Protein AF-A0AAN8GK35-F1 (afdb_monomer_lite)

Structure (mmCIF, N/CA/C/O backbone):
data_AF-A0AAN8GK35-F1
#
_entry.id   AF-A0AAN8GK35-F1
#
loop_
_atom_site.group_PDB
_atom_site.id
_atom_site.type_symbol
_atom_site.label_atom_id
_atom_site.label_alt_id
_atom_site.label_comp_id
_atom_site.label_asym_id
_atom_site.label_entity_id
_atom_site.label_seq_id
_atom_site.pdbx_PDB_ins_code
_atom_site.Cartn_x
_atom_site.Cartn_y
_atom_site.Cartn_z
_atom_site.occupancy
_atom_site.B_iso_or_equiv
_atom_site.auth_seq_id
_atom_site.auth_comp_id
_atom_site.auth_asym_id
_atom_site.auth_atom_id
_atom_site.pdbx_PDB_model_num
ATOM 1 N N . MET A 1 1 ? 5.081 4.799 -7.125 1.00 89.44 1 MET A N 1
ATOM 2 C CA . MET A 1 1 ? 4.597 3.802 -8.108 1.00 89.44 1 MET A CA 1
ATOM 3 C C . MET A 1 1 ? 4.649 2.424 -7.474 1.00 89.44 1 MET A C 1
ATOM 5 O O . MET A 1 1 ? 5.457 2.243 -6.566 1.00 89.44 1 MET A O 1
ATOM 9 N N . ALA A 1 2 ? 3.788 1.507 -7.919 1.00 96.81 2 ALA A N 1
ATOM 10 C CA . ALA A 1 2 ? 3.721 0.135 -7.420 1.00 96.81 2 ALA A CA 1
ATOM 11 C C . ALA A 1 2 ? 4.872 -0.746 -7.952 1.00 96.81 2 ALA A C 1
ATOM 13 O O . ALA A 1 2 ? 5.455 -0.391 -8.984 1.00 96.81 2 ALA A O 1
ATOM 14 N N . PRO A 1 3 ? 5.215 -1.856 -7.271 1.00 97.25 3 PRO A N 1
ATOM 15 C CA . PRO A 1 3 ? 6.356 -2.710 -7.619 1.00 97.25 3 PRO A CA 1
ATOM 16 C C . PRO A 1 3 ? 6.337 -3.225 -9.059 1.00 97.25 3 PRO A C 1
ATO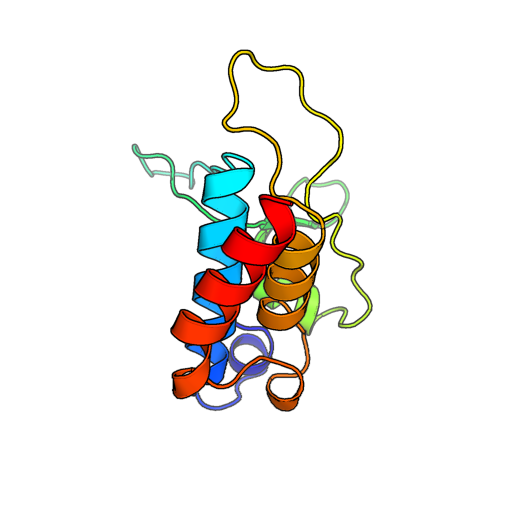M 18 O O . PRO A 1 3 ? 7.335 -3.147 -9.771 1.00 97.25 3 PRO A O 1
ATOM 21 N N . GLU A 1 4 ? 5.180 -3.673 -9.536 1.00 97.44 4 GLU A N 1
ATOM 22 C CA . GLU A 1 4 ? 5.009 -4.188 -10.892 1.00 97.44 4 GLU A CA 1
ATOM 23 C C . GLU A 1 4 ? 5.329 -3.134 -11.961 1.00 97.44 4 GLU A C 1
ATOM 25 O O . GLU A 1 4 ? 5.891 -3.455 -13.009 1.00 97.44 4 GLU A O 1
ATOM 30 N N . VAL A 1 5 ? 5.042 -1.860 -11.677 1.00 97.25 5 VAL A N 1
ATOM 31 C CA . VAL A 1 5 ? 5.304 -0.758 -12.607 1.00 97.25 5 VAL A CA 1
ATOM 32 C C . VAL A 1 5 ? 6.793 -0.410 -12.640 1.00 97.25 5 VAL A C 1
ATOM 34 O O . VAL A 1 5 ? 7.325 -0.118 -13.709 1.00 97.25 5 VAL A O 1
ATOM 37 N N . TRP A 1 6 ? 7.490 -0.508 -11.501 1.00 94.56 6 TRP A N 1
ATOM 38 C CA . TRP A 1 6 ? 8.957 -0.435 -11.463 1.00 94.56 6 TRP A CA 1
ATOM 39 C C . TRP A 1 6 ? 9.608 -1.575 -12.254 1.00 94.56 6 TRP A C 1
ATOM 41 O O . TRP A 1 6 ? 10.604 -1.353 -12.938 1.00 94.56 6 TRP A O 1
ATOM 51 N N . GLY A 1 7 ? 8.990 -2.758 -12.249 1.00 93.62 7 GLY A N 1
ATOM 52 C CA . GLY A 1 7 ? 9.378 -3.895 -13.086 1.00 93.62 7 GLY A CA 1
ATOM 53 C C . GLY A 1 7 ? 9.034 -3.772 -14.573 1.00 93.62 7 GLY A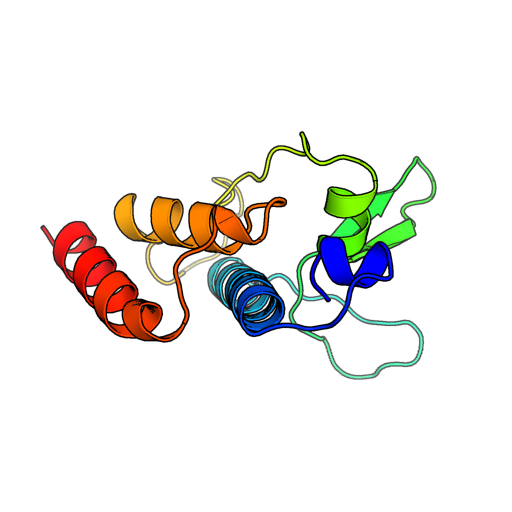 C 1
ATOM 54 O O . GLY A 1 7 ? 9.285 -4.710 -15.328 1.00 93.62 7 GLY A O 1
ATOM 55 N N . GLY A 1 8 ? 8.465 -2.646 -15.014 1.00 95.69 8 GLY A N 1
ATOM 56 C CA . GLY A 1 8 ? 8.116 -2.398 -16.413 1.00 95.69 8 GLY A CA 1
ATOM 57 C C . GLY A 1 8 ? 6.789 -3.015 -16.865 1.00 95.69 8 GLY A C 1
ATOM 58 O O . GLY A 1 8 ? 6.494 -2.998 -18.062 1.00 95.69 8 GLY A O 1
ATOM 59 N N . LEU A 1 9 ? 5.976 -3.548 -15.945 1.00 95.38 9 LEU A N 1
ATOM 60 C CA . LEU A 1 9 ? 4.616 -3.984 -16.260 1.00 95.38 9 LEU A CA 1
ATOM 61 C C . LEU A 1 9 ? 3.687 -2.779 -16.453 1.00 95.38 9 LEU A C 1
ATOM 63 O O . LEU A 1 9 ? 3.957 -1.655 -16.023 1.00 95.38 9 LEU A O 1
ATOM 67 N N . THR A 1 10 ? 2.579 -3.015 -17.154 1.00 95.56 10 THR A N 1
ATOM 68 C CA . THR A 1 10 ? 1.609 -1.959 -17.465 1.00 95.56 10 THR A CA 1
ATOM 69 C C . THR A 1 10 ? 0.907 -1.484 -16.197 1.00 95.56 10 THR A C 1
ATOM 71 O O . THR A 1 10 ? 0.558 -2.282 -15.332 1.00 95.56 10 THR A O 1
ATOM 74 N N . TYR A 1 11 ? 0.668 -0.177 -16.114 1.00 97.25 11 TYR A N 1
ATOM 75 C CA . TYR A 1 11 ? -0.098 0.422 -15.029 1.00 97.25 11 TYR A CA 1
ATOM 76 C C . TYR A 1 11 ? -1.544 -0.094 -15.018 1.00 97.25 11 TYR A C 1
ATOM 78 O O . TYR A 1 11 ? -2.208 -0.114 -16.055 1.00 97.25 11 TYR A O 1
ATOM 86 N N . THR A 1 12 ? -2.048 -0.467 -13.843 1.00 96.88 12 THR A N 1
ATOM 87 C CA . THR A 1 12 ? -3.419 -0.965 -13.652 1.00 96.88 12 THR A CA 1
ATOM 88 C C . THR A 1 12 ? -4.083 -0.290 -12.454 1.00 96.88 12 THR A C 1
ATOM 90 O O . THR A 1 12 ? -3.419 0.379 -11.665 1.00 96.88 12 THR A O 1
ATOM 93 N N . ALA A 1 13 ? -5.382 -0.534 -12.258 1.00 97.06 13 ALA A N 1
ATOM 94 C CA . ALA A 1 13 ? -6.083 -0.102 -11.049 1.00 97.06 13 ALA A CA 1
ATOM 95 C C . ALA A 1 13 ? -5.443 -0.658 -9.758 1.00 97.06 13 ALA A C 1
ATOM 97 O O . ALA A 1 13 ? -5.527 -0.024 -8.712 1.00 97.06 13 ALA A O 1
ATOM 98 N N . GLN A 1 14 ? -4.756 -1.805 -9.812 1.00 98.00 14 GLN A N 1
ATOM 99 C CA . GLN A 1 14 ? -4.047 -2.332 -8.643 1.00 98.00 14 GLN A CA 1
ATOM 100 C C . GLN A 1 14 ? -2.815 -1.498 -8.279 1.00 98.00 14 GLN A C 1
ATOM 102 O O . GLN A 1 14 ? -2.459 -1.411 -7.100 1.00 98.00 14 GLN A O 1
ATOM 107 N N . ALA A 1 15 ? -2.195 -0.822 -9.250 1.00 97.88 15 ALA A N 1
ATOM 108 C CA . ALA A 1 15 ? -1.124 0.130 -8.973 1.00 97.88 15 ALA A CA 1
ATOM 109 C C . ALA A 1 15 ? -1.651 1.386 -8.248 1.00 97.88 15 ALA A C 1
ATOM 111 O O . ALA A 1 15 ? -0.946 1.947 -7.399 1.00 97.88 15 ALA A O 1
ATOM 112 N N . ASP A 1 16 ? -2.901 1.791 -8.519 1.00 97.50 16 ASP A N 1
ATOM 113 C CA . ASP A 1 16 ? -3.592 2.834 -7.748 1.00 97.50 16 ASP A CA 1
ATOM 114 C C . ASP A 1 16 ? -3.863 2.372 -6.311 1.00 97.50 16 ASP A C 1
ATOM 116 O O . ASP A 1 16 ? -3.599 3.128 -5.378 1.00 97.50 16 ASP A O 1
ATOM 120 N N . ILE A 1 17 ? -4.312 1.124 -6.110 1.00 98.38 17 ILE A N 1
ATOM 121 C CA . ILE A 1 17 ? -4.552 0.554 -4.769 1.00 98.38 17 ILE A CA 1
ATOM 122 C C . ILE A 1 17 ? -3.287 0.588 -3.916 1.00 98.38 17 ILE A C 1
ATOM 124 O O . ILE A 1 17 ? -3.319 1.069 -2.781 1.00 98.38 17 ILE A O 1
ATOM 128 N N . PHE A 1 18 ? -2.156 0.178 -4.487 1.00 97.75 18 PHE A N 1
ATOM 129 C CA . PHE A 1 18 ? -0.865 0.273 -3.814 1.00 97.75 18 PHE A CA 1
ATOM 130 C C . PHE A 1 18 ? -0.488 1.721 -3.483 1.00 97.75 18 PHE A C 1
ATOM 132 O O . PHE A 1 18 ? -0.073 2.028 -2.365 1.00 97.75 18 PHE A O 1
ATOM 139 N N . SER A 1 19 ? -0.655 2.638 -4.441 1.00 96.50 19 SER A N 1
ATOM 140 C CA . SER A 1 19 ? -0.319 4.055 -4.248 1.00 96.50 19 SER A CA 1
ATOM 141 C C . SER A 1 19 ? -1.189 4.711 -3.167 1.00 96.50 19 SER A C 1
ATOM 143 O O . SER A 1 19 ? -0.680 5.490 -2.358 1.00 96.50 19 SER A O 1
ATOM 145 N N . LEU A 1 20 ? -2.473 4.346 -3.090 1.00 96.25 20 LEU A N 1
ATOM 146 C CA . LEU A 1 20 ? -3.371 4.742 -2.005 1.00 96.25 20 LEU A CA 1
ATOM 147 C C . LEU A 1 20 ? -2.931 4.155 -0.661 1.00 96.25 20 LEU A C 1
ATOM 149 O O . LEU A 1 20 ? -2.955 4.871 0.336 1.00 96.25 20 LEU A O 1
ATOM 153 N N . GLY A 1 21 ? -2.475 2.899 -0.632 1.00 95.75 21 GLY A N 1
ATOM 154 C CA . GLY A 1 21 ? -1.924 2.271 0.570 1.00 95.75 21 GLY A CA 1
ATOM 155 C C . GLY A 1 21 ? -0.708 3.036 1.093 1.00 95.75 21 GLY A C 1
ATOM 156 O O . GLY A 1 21 ? -0.647 3.386 2.269 1.00 95.75 21 GLY A O 1
ATOM 157 N N . VAL A 1 22 ? 0.221 3.412 0.208 1.00 94.94 22 VAL A N 1
ATOM 158 C CA . VAL A 1 22 ? 1.380 4.244 0.576 1.00 94.94 22 VAL A CA 1
ATOM 159 C C . VAL A 1 22 ? 0.931 5.583 1.154 1.00 94.94 22 VAL A C 1
ATOM 161 O O . VAL A 1 22 ? 1.465 6.019 2.172 1.00 94.94 22 VAL A O 1
ATOM 164 N N . MET A 1 23 ? -0.054 6.232 0.531 1.00 93.00 23 MET A N 1
ATOM 165 C CA . MET A 1 23 ? -0.574 7.515 0.997 1.00 93.00 23 MET A CA 1
ATOM 166 C C . MET A 1 23 ? -1.248 7.396 2.368 1.00 93.00 23 MET A C 1
ATOM 168 O O . MET A 1 23 ? -0.962 8.199 3.252 1.00 93.00 23 MET A O 1
ATOM 172 N N . PHE A 1 24 ? -2.108 6.396 2.575 1.00 92.00 24 PHE A N 1
ATOM 173 C CA . PHE A 1 24 ? -2.749 6.153 3.869 1.00 92.00 24 PHE A CA 1
ATOM 174 C C . PHE A 1 24 ? -1.715 5.886 4.951 1.00 92.00 24 PHE A C 1
ATOM 176 O O . PHE A 1 24 ? -1.773 6.503 6.014 1.00 92.00 24 PHE A O 1
ATOM 183 N N . TRP A 1 25 ? -0.724 5.044 4.661 1.00 90.94 25 TRP A N 1
ATOM 184 C CA . TRP A 1 25 ? 0.357 4.780 5.597 1.00 90.94 25 TRP A CA 1
ATOM 185 C C . TRP A 1 25 ? 1.136 6.055 5.934 1.00 90.94 25 TRP A C 1
ATOM 187 O O . TRP A 1 25 ? 1.317 6.372 7.108 1.00 90.94 25 TRP A O 1
ATOM 197 N N . ALA A 1 26 ? 1.517 6.838 4.922 1.00 90.19 26 ALA A N 1
ATOM 198 C CA . ALA A 1 26 ? 2.228 8.097 5.106 1.00 90.19 26 ALA A CA 1
ATOM 199 C C . ALA A 1 26 ? 1.421 9.118 5.922 1.00 90.19 26 ALA A C 1
ATOM 201 O O . ALA A 1 26 ? 2.000 9.827 6.738 1.00 90.19 26 ALA A O 1
ATOM 202 N N . VAL A 1 27 ? 0.098 9.182 5.755 1.00 88.38 27 VAL A N 1
ATOM 203 C CA . VAL A 1 27 ? -0.778 10.059 6.549 1.00 88.38 27 VAL A CA 1
ATOM 204 C C . VAL A 1 27 ? -0.874 9.585 8.001 1.00 88.38 27 VAL A C 1
ATOM 206 O O . VAL A 1 27 ? -0.734 10.399 8.915 1.00 88.38 27 VAL A O 1
ATOM 209 N N . LEU A 1 28 ? -1.081 8.284 8.219 1.00 83.56 28 LEU A N 1
ATOM 210 C CA . LEU A 1 28 ? -1.223 7.689 9.553 1.00 83.56 28 LEU A CA 1
ATOM 211 C C . LEU A 1 28 ? 0.063 7.826 10.380 1.00 83.56 28 LEU A C 1
ATOM 213 O O . LEU A 1 28 ? 0.008 8.147 11.564 1.00 83.56 28 LEU A O 1
ATOM 217 N N . GLU A 1 29 ? 1.217 7.644 9.741 1.00 81.88 29 GLU A N 1
ATOM 218 C CA . GLU A 1 29 ? 2.541 7.693 10.375 1.00 81.88 29 GLU A CA 1
ATOM 219 C C . GLU A 1 29 ? 3.245 9.052 10.230 1.00 81.88 29 GLU A C 1
ATOM 221 O O . GLU A 1 29 ? 4.335 9.248 10.770 1.00 81.88 29 GLU A O 1
ATOM 226 N N . ARG A 1 30 ? 2.643 10.002 9.501 1.00 83.19 30 ARG A N 1
ATOM 227 C CA . ARG A 1 30 ? 3.255 11.289 9.116 1.00 83.19 30 ARG A CA 1
ATOM 228 C C . ARG A 1 30 ? 4.634 11.104 8.470 1.00 83.19 30 ARG A C 1
ATOM 230 O O . ARG A 1 30 ? 5.594 11.788 8.820 1.00 83.19 30 ARG A O 1
ATOM 237 N N . ILE A 1 31 ? 4.732 10.153 7.541 1.00 86.31 31 ILE A N 1
ATOM 238 C CA . ILE A 1 31 ? 5.962 9.889 6.790 1.00 86.31 31 ILE A CA 1
ATOM 239 C C . ILE A 1 31 ? 6.084 10.957 5.713 1.00 86.31 31 ILE A C 1
ATOM 241 O O . ILE A 1 31 ? 5.383 10.921 4.699 1.00 86.31 31 ILE A O 1
ATOM 245 N N . THR A 1 32 ? 6.974 11.911 5.955 1.00 86.56 32 THR A N 1
ATOM 246 C CA . THR A 1 32 ? 7.341 12.930 4.981 1.00 86.56 32 THR A CA 1
ATOM 247 C C . THR A 1 32 ? 8.799 12.792 4.577 1.00 86.56 32 THR A C 1
ATOM 249 O O . THR A 1 32 ? 9.635 12.264 5.315 1.00 86.56 32 THR A O 1
ATOM 252 N N . PHE A 1 33 ? 9.105 13.273 3.380 1.00 83.31 33 PHE A N 1
ATOM 253 C CA . PHE A 1 33 ? 10.470 13.479 2.925 1.00 83.31 33 PHE A CA 1
ATOM 254 C C . PHE A 1 33 ? 10.568 14.823 2.205 1.00 83.31 33 PHE A C 1
ATOM 256 O O . PHE A 1 33 ? 9.578 15.359 1.702 1.00 83.31 33 PHE A O 1
ATOM 263 N N . LEU A 1 34 ? 11.778 15.370 2.178 1.00 83.94 34 LEU A N 1
ATOM 264 C CA . LEU A 1 34 ? 12.100 16.583 1.446 1.00 83.94 34 LEU A CA 1
ATOM 265 C C . LEU A 1 34 ? 13.084 16.209 0.341 1.00 83.94 34 LEU A C 1
ATOM 267 O O . LEU A 1 34 ? 14.209 15.799 0.627 1.00 83.94 34 LEU A O 1
ATOM 271 N N . GLU A 1 35 ? 12.640 16.312 -0.906 1.00 80.56 35 GLU A N 1
ATOM 272 C CA . GLU A 1 35 ? 13.499 16.087 -2.066 1.00 80.56 35 GLU A CA 1
ATOM 273 C C . GLU A 1 35 ? 14.516 17.227 -2.216 1.00 80.56 35 GLU A C 1
ATOM 275 O O . GLU A 1 35 ? 14.234 18.387 -1.898 1.00 80.56 35 GLU A O 1
ATOM 280 N N . GLU A 1 36 ? 15.715 16.913 -2.705 1.00 80.50 36 GLU A N 1
ATOM 281 C CA . GLU A 1 36 ? 16.752 17.916 -2.933 1.00 80.50 36 GLU A CA 1
ATOM 282 C C . GLU A 1 36 ? 16.281 18.944 -3.976 1.00 80.50 36 GLU A C 1
ATOM 284 O O . GLU A 1 36 ? 15.971 18.612 -5.117 1.00 80.50 36 GLU A O 1
ATOM 289 N N . GLY A 1 37 ? 16.199 20.213 -3.569 1.00 80.94 37 GLY A N 1
ATOM 290 C CA . GLY A 1 37 ? 15.676 21.301 -4.402 1.00 80.94 37 GLY A CA 1
ATOM 291 C C . GLY A 1 37 ? 14.177 21.576 -4.239 1.00 80.94 37 GLY A C 1
ATOM 292 O O . GLY A 1 37 ? 13.704 22.603 -4.729 1.00 80.94 37 GLY A O 1
ATOM 293 N N . ALA A 1 38 ? 13.438 20.736 -3.506 1.00 82.62 38 ALA A N 1
ATOM 294 C CA . ALA A 1 38 ? 12.063 21.027 -3.117 1.00 82.62 38 ALA A CA 1
ATOM 295 C C . ALA A 1 38 ? 12.015 21.932 -1.875 1.00 82.62 38 ALA A C 1
ATOM 297 O O . ALA A 1 38 ? 12.843 21.851 -0.970 1.00 82.62 38 ALA A O 1
ATOM 298 N N . THR A 1 39 ? 11.010 22.806 -1.821 1.00 84.56 39 THR A N 1
ATOM 299 C CA . THR A 1 39 ? 10.718 23.658 -0.653 1.00 84.56 39 THR A CA 1
ATOM 300 C C . THR A 1 39 ? 9.570 23.117 0.195 1.00 84.56 39 THR A C 1
ATOM 302 O O . THR A 1 39 ? 9.293 23.655 1.266 1.00 84.56 39 THR A O 1
ATOM 305 N N . GLN A 1 40 ? 8.888 22.078 -0.290 1.00 85.81 40 GLN A N 1
ATOM 306 C CA . GLN A 1 40 ? 7.736 21.467 0.355 1.00 85.81 40 GLN A CA 1
ATOM 307 C C . GLN A 1 40 ? 8.019 20.004 0.660 1.00 85.81 40 GLN A C 1
ATOM 309 O O . GLN A 1 40 ? 8.534 19.273 -0.184 1.00 85.81 40 GLN A O 1
ATOM 314 N N . GLU A 1 41 ? 7.643 19.592 1.865 1.00 87.62 41 GLU A N 1
ATOM 315 C CA . GLU A 1 41 ? 7.637 18.188 2.245 1.00 87.62 41 GLU A CA 1
ATOM 316 C C . GLU A 1 41 ? 6.555 17.433 1.474 1.00 87.62 41 GLU A C 1
ATOM 318 O O . GLU A 1 41 ? 5.432 17.914 1.299 1.00 87.62 41 GLU A O 1
ATOM 323 N N . GLN A 1 42 ? 6.898 16.229 1.037 1.00 86.06 42 GLN A N 1
ATOM 324 C CA . GLN A 1 42 ? 5.998 15.330 0.337 1.00 86.06 42 GLN A CA 1
ATOM 325 C C . GLN A 1 42 ? 5.686 14.122 1.215 1.00 86.06 42 GLN A C 1
ATOM 327 O O . GLN A 1 42 ? 6.550 13.611 1.928 1.00 86.06 42 GLN A O 1
ATOM 332 N N . LEU A 1 43 ? 4.438 13.662 1.156 1.00 87.75 43 LEU A N 1
ATOM 333 C CA . LEU A 1 43 ? 4.010 12.421 1.793 1.00 87.75 43 LEU A CA 1
ATOM 334 C C . LEU A 1 43 ? 4.413 11.233 0.923 1.00 87.75 43 LEU A C 1
ATOM 336 O O . LEU A 1 43 ? 4.126 11.206 -0.273 1.00 87.75 43 LEU A O 1
ATOM 340 N N . GLY A 1 44 ? 5.024 10.225 1.534 1.00 87.75 44 GLY A N 1
ATOM 341 C CA . GLY A 1 44 ? 5.343 8.979 0.850 1.00 87.75 44 GLY A CA 1
ATOM 342 C C . GLY A 1 44 ? 6.161 8.034 1.718 1.00 87.75 44 GLY A C 1
ATOM 343 O O . GLY A 1 44 ? 6.747 8.440 2.717 1.00 87.75 44 GLY A O 1
ATOM 344 N N . ALA A 1 45 ? 6.197 6.762 1.332 1.00 89.19 45 ALA A N 1
ATOM 345 C CA . ALA A 1 45 ? 6.976 5.738 2.018 1.00 89.19 45 ALA A CA 1
ATOM 346 C C . ALA A 1 45 ? 8.277 5.453 1.257 1.00 89.19 45 ALA A C 1
ATOM 348 O O . ALA A 1 45 ? 8.258 5.162 0.057 1.00 89.19 45 ALA A O 1
ATOM 349 N N . TYR A 1 46 ? 9.396 5.515 1.980 1.00 88.50 46 TYR A N 1
ATOM 350 C CA . TYR A 1 46 ? 10.747 5.338 1.453 1.00 88.50 46 TYR A CA 1
ATOM 351 C C . TYR A 1 46 ? 11.541 4.379 2.330 1.00 88.50 46 TYR A C 1
ATOM 353 O O . TYR A 1 46 ? 11.326 4.294 3.540 1.00 88.50 46 TYR A O 1
ATOM 361 N N . VAL A 1 47 ? 12.492 3.688 1.712 1.00 87.81 47 VAL A N 1
ATOM 362 C CA . VAL A 1 47 ? 13.407 2.765 2.381 1.00 87.81 47 VAL A CA 1
ATOM 363 C C . VAL A 1 47 ? 14.835 3.264 2.186 1.00 87.81 47 VAL A C 1
ATOM 365 O O . VAL A 1 47 ? 15.236 3.618 1.078 1.00 87.81 47 VAL A O 1
ATOM 368 N N . CYS A 1 48 ? 15.621 3.287 3.263 1.00 85.25 48 CYS A N 1
ATOM 369 C CA . CYS A 1 48 ? 17.049 3.583 3.182 1.00 85.25 48 CYS A CA 1
ATOM 370 C C . CYS A 1 48 ? 17.802 2.380 2.600 1.00 85.25 48 CYS A C 1
ATOM 372 O O . CYS A 1 48 ? 17.869 1.320 3.225 1.00 85.25 48 CYS A O 1
ATOM 374 N N . LYS A 1 49 ? 18.423 2.556 1.434 1.00 81.88 49 LYS A N 1
ATOM 375 C CA . LYS A 1 49 ? 19.251 1.553 0.765 1.00 81.88 49 LYS A CA 1
ATOM 376 C C . LYS A 1 49 ? 20.730 1.748 1.108 1.00 81.88 49 LYS A C 1
ATOM 378 O O . LYS A 1 49 ? 21.347 2.767 0.794 1.00 81.88 49 LYS A O 1
ATOM 383 N N . GLY A 1 50 ? 21.321 0.723 1.721 1.00 77.38 50 GLY A N 1
ATOM 384 C CA . GLY A 1 50 ? 22.750 0.675 2.039 1.00 77.38 50 GLY A CA 1
ATOM 385 C C . GLY A 1 50 ? 23.197 1.651 3.137 1.00 77.38 50 GLY A C 1
ATOM 386 O O . GLY A 1 50 ? 22.397 2.289 3.815 1.00 77.38 50 GLY A O 1
ATOM 387 N N . ARG A 1 51 ? 24.519 1.754 3.335 1.00 74.69 51 ARG A N 1
ATOM 388 C CA . ARG A 1 51 ? 25.129 2.606 4.381 1.00 74.69 51 ARG A CA 1
ATOM 389 C C . ARG A 1 51 ? 25.163 4.093 4.018 1.00 74.69 51 ARG A C 1
ATOM 391 O O . ARG A 1 51 ? 25.383 4.921 4.892 1.00 74.69 51 ARG A O 1
ATOM 398 N N . SER A 1 52 ? 24.959 4.408 2.742 1.00 70.88 52 SER A N 1
ATOM 399 C CA . SER A 1 52 ? 24.983 5.762 2.182 1.00 70.88 52 SER A CA 1
ATOM 400 C C . SER A 1 52 ? 23.718 6.564 2.498 1.00 70.88 52 SER A C 1
ATOM 402 O O . SER A 1 52 ? 23.703 7.765 2.261 1.00 70.88 52 SER A O 1
ATOM 404 N N . GLY A 1 53 ? 22.659 5.911 2.997 1.00 73.62 53 GLY A N 1
ATOM 405 C CA . GLY A 1 53 ? 21.382 6.564 3.293 1.00 73.62 53 GLY A CA 1
ATOM 406 C C . GLY A 1 53 ? 20.586 6.973 2.051 1.00 73.62 53 GLY A C 1
ATOM 407 O O . GLY A 1 53 ? 19.751 7.864 2.148 1.00 73.62 53 GLY A O 1
ATOM 408 N N . TRP A 1 54 ? 20.839 6.348 0.895 1.00 84.25 54 TRP A N 1
ATOM 409 C CA . TRP A 1 54 ? 20.078 6.623 -0.323 1.00 84.25 54 TRP A CA 1
ATOM 410 C C . TRP A 1 54 ? 18.625 6.180 -0.134 1.00 84.25 54 TRP A C 1
ATOM 412 O O . TRP A 1 54 ? 18.379 5.024 0.210 1.00 84.25 54 TRP A O 1
ATOM 422 N N . LEU A 1 55 ? 17.672 7.088 -0.326 1.00 87.44 55 LEU A N 1
ATOM 423 C CA . LEU A 1 55 ? 16.251 6.784 -0.198 1.00 87.44 55 LEU A CA 1
ATOM 424 C C . LEU A 1 55 ? 15.722 6.259 -1.529 1.00 87.44 55 LEU A C 1
ATOM 426 O O . LEU A 1 55 ? 15.846 6.929 -2.550 1.00 87.44 55 LEU A O 1
ATOM 430 N N . ILE A 1 56 ? 15.101 5.083 -1.499 1.00 91.06 56 ILE A N 1
ATOM 431 C CA . ILE A 1 56 ? 14.321 4.564 -2.624 1.00 91.06 56 ILE A CA 1
ATOM 432 C C . ILE A 1 56 ? 12.833 4.534 -2.265 1.00 91.06 56 ILE A C 1
ATOM 434 O O . ILE A 1 56 ? 12.495 4.279 -1.103 1.00 91.06 56 ILE A O 1
ATOM 438 N N . PRO A 1 57 ? 11.926 4.791 -3.221 1.00 92.19 57 PRO A N 1
ATOM 439 C CA . PRO A 1 57 ? 10.494 4.633 -3.008 1.00 92.19 57 PRO A CA 1
ATOM 440 C C . PRO A 1 57 ? 10.148 3.198 -2.601 1.00 92.19 57 PRO A C 1
ATOM 442 O O . PRO A 1 57 ? 10.736 2.243 -3.107 1.00 92.19 57 PRO A O 1
ATOM 445 N N . LEU A 1 58 ? 9.136 3.031 -1.746 1.00 94.50 58 LEU A N 1
ATOM 446 C CA . LEU A 1 58 ? 8.718 1.710 -1.263 1.00 94.50 58 LEU A CA 1
ATOM 447 C C . LEU A 1 58 ? 8.435 0.709 -2.395 1.00 94.50 58 LEU A C 1
ATOM 449 O O . LEU A 1 58 ? 8.803 -0.455 -2.288 1.00 94.50 58 LEU A O 1
ATOM 453 N N . GLY A 1 59 ? 7.803 1.161 -3.480 1.00 95.38 59 GLY A N 1
ATOM 454 C CA . GLY A 1 59 ? 7.515 0.291 -4.620 1.00 95.38 59 GLY A CA 1
ATOM 455 C C . GLY A 1 59 ? 8.772 -0.241 -5.311 1.00 95.38 59 GLY A C 1
ATOM 456 O O . GLY A 1 59 ? 8.781 -1.395 -5.715 1.00 95.38 59 GLY A O 1
ATOM 457 N N . GLU A 1 60 ? 9.839 0.558 -5.403 1.00 95.19 60 GLU A N 1
ATOM 458 C CA . GLU A 1 60 ? 11.126 0.095 -5.944 1.00 95.19 60 GLU A CA 1
ATOM 459 C C . GLU A 1 60 ? 11.753 -0.930 -4.991 1.00 95.19 60 GLU A C 1
ATOM 461 O O . GLU A 1 60 ? 12.208 -1.983 -5.423 1.00 95.19 60 GLU A O 1
ATOM 466 N N . ALA A 1 61 ? 11.698 -0.670 -3.680 1.00 94.19 61 ALA A N 1
ATOM 467 C CA . ALA A 1 61 ? 12.231 -1.580 -2.667 1.00 94.19 61 ALA A CA 1
ATOM 468 C C . ALA A 1 61 ? 11.537 -2.953 -2.676 1.00 94.19 61 ALA A C 1
ATOM 470 O O . ALA A 1 61 ? 12.207 -3.975 -2.569 1.00 94.19 61 ALA A O 1
ATOM 471 N N . LEU A 1 62 ? 10.209 -2.970 -2.821 1.00 95.00 62 LEU A N 1
ATOM 472 C CA . LEU A 1 62 ? 9.408 -4.195 -2.922 1.00 95.00 62 LEU A CA 1
ATOM 473 C C . LEU A 1 62 ? 9.580 -4.912 -4.264 1.00 95.00 62 LEU A C 1
ATOM 475 O O . LEU A 1 62 ? 9.442 -6.127 -4.326 1.00 95.00 62 LEU A O 1
ATOM 479 N N . TRP A 1 63 ? 9.887 -4.174 -5.332 1.00 95.31 63 TRP A N 1
ATOM 480 C CA . TRP A 1 63 ? 10.249 -4.779 -6.611 1.00 95.31 63 TRP A CA 1
ATOM 481 C C . TRP A 1 63 ? 11.609 -5.488 -6.536 1.00 95.31 63 TRP A C 1
ATOM 483 O O . TRP A 1 63 ? 11.771 -6.567 -7.100 1.00 95.31 63 TRP A O 1
ATOM 493 N N . GLU A 1 64 ? 12.579 -4.913 -5.818 1.00 93.62 64 GLU A N 1
ATOM 494 C CA . GLU A 1 64 ? 13.890 -5.539 -5.596 1.00 93.62 64 GLU A CA 1
ATOM 495 C C . GLU A 1 64 ? 13.853 -6.700 -4.591 1.00 93.62 64 GLU A C 1
ATOM 497 O O . GLU A 1 64 ? 14.681 -7.609 -4.676 1.00 93.62 64 GLU A O 1
ATOM 502 N N . ASN A 1 65 ? 12.940 -6.649 -3.619 1.00 92.50 65 ASN A N 1
ATOM 503 C CA . ASN A 1 65 ? 12.763 -7.653 -2.575 1.00 92.50 65 ASN A CA 1
ATOM 504 C C . ASN A 1 65 ? 11.283 -7.737 -2.167 1.00 92.50 65 ASN A C 1
ATOM 506 O O . ASN A 1 65 ? 10.812 -6.947 -1.345 1.00 92.50 65 ASN A O 1
ATOM 510 N N . ASP A 1 66 ? 10.568 -8.709 -2.720 1.00 89.75 66 ASP A N 1
ATOM 511 C CA . ASP A 1 66 ? 9.147 -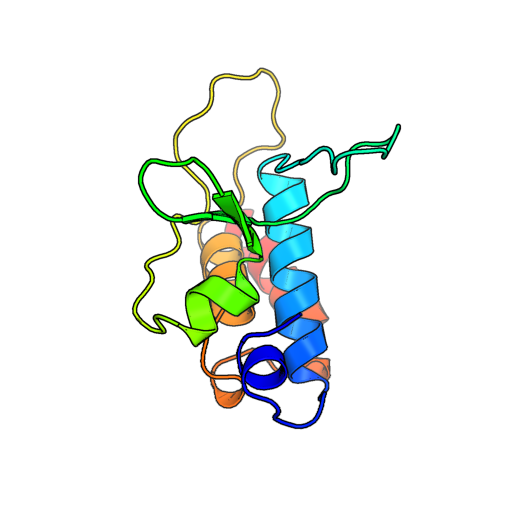8.957 -2.461 1.00 89.75 66 ASP A CA 1
ATOM 512 C C . ASP A 1 66 ? 8.866 -9.459 -1.034 1.00 89.75 66 ASP A C 1
ATOM 514 O O . ASP A 1 66 ? 7.779 -9.222 -0.508 1.00 89.75 66 ASP A O 1
ATOM 518 N N . ASP A 1 67 ? 9.865 -10.046 -0.371 1.00 89.31 67 ASP A N 1
ATOM 519 C CA . ASP A 1 67 ? 9.815 -10.487 1.029 1.00 89.31 67 ASP A CA 1
ATOM 520 C C . ASP A 1 67 ? 10.049 -9.353 2.052 1.00 89.31 67 ASP A C 1
ATOM 522 O O . ASP A 1 67 ? 10.143 -9.596 3.266 1.00 89.31 67 ASP A O 1
ATOM 526 N N . LEU A 1 68 ? 10.180 -8.097 1.604 1.00 89.31 68 LEU A N 1
ATOM 527 C CA . LEU A 1 68 ? 10.397 -6.952 2.489 1.00 89.31 68 LEU A CA 1
ATOM 528 C C . LEU A 1 68 ? 9.229 -6.786 3.480 1.00 89.31 68 LEU A C 1
ATOM 530 O O . LEU A 1 68 ? 8.133 -6.354 3.134 1.00 89.31 68 LEU A O 1
ATOM 534 N N . GLN A 1 69 ? 9.497 -7.070 4.755 1.00 85.38 69 GLN A N 1
ATOM 535 C CA . GLN A 1 69 ? 8.507 -6.969 5.826 1.00 85.38 69 GLN A CA 1
ATOM 536 C C . GLN A 1 69 ? 8.196 -5.507 6.170 1.00 85.38 69 GLN A C 1
ATOM 538 O O . GLN A 1 69 ? 9.074 -4.754 6.603 1.00 85.38 69 GLN A O 1
ATOM 543 N N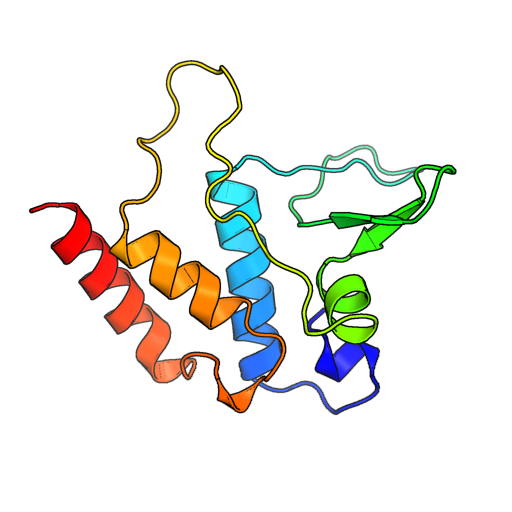 . LEU A 1 70 ? 6.928 -5.120 6.028 1.00 84.56 70 LEU A N 1
ATOM 544 C CA . LEU A 1 70 ? 6.437 -3.792 6.387 1.00 84.56 70 LEU A CA 1
ATOM 545 C C . LEU A 1 70 ? 5.923 -3.789 7.830 1.00 84.56 70 LEU A C 1
ATOM 547 O O . LEU A 1 70 ? 5.067 -4.583 8.209 1.00 84.56 70 LEU A O 1
ATOM 551 N N . CYS A 1 71 ? 6.422 -2.868 8.651 1.00 80.25 71 CYS A N 1
ATOM 552 C CA . CYS A 1 71 ? 5.950 -2.689 10.024 1.00 80.25 71 CYS A CA 1
ATOM 553 C C . CYS A 1 71 ? 4.801 -1.672 10.052 1.00 80.25 71 CYS A C 1
ATOM 555 O O . CYS A 1 71 ? 5.053 -0.471 10.166 1.00 80.25 71 CYS A O 1
ATOM 557 N N . ILE A 1 72 ? 3.558 -2.148 9.952 1.00 80.44 72 ILE A N 1
ATOM 558 C CA . ILE A 1 72 ? 2.355 -1.310 9.872 1.00 80.44 72 ILE A CA 1
ATOM 559 C C . ILE A 1 72 ? 1.461 -1.534 11.103 1.00 80.44 72 ILE A C 1
ATOM 561 O O . ILE A 1 72 ? 1.025 -2.664 11.326 1.00 80.44 72 ILE A O 1
ATOM 565 N N . PRO A 1 73 ? 1.105 -0.486 11.865 1.00 68.06 73 PRO A N 1
ATOM 566 C CA . PRO A 1 73 ? 1.810 0.775 12.082 1.00 68.06 73 PRO A CA 1
ATOM 567 C C . PRO A 1 73 ? 3.108 0.551 12.877 1.00 68.06 73 PRO A C 1
ATOM 569 O O . PRO A 1 73 ? 3.255 -0.411 13.641 1.00 68.06 73 PRO A O 1
ATOM 572 N N . MET A 1 74 ? 4.073 1.455 12.737 1.00 67.44 74 MET A N 1
ATOM 573 C CA . MET A 1 74 ? 5.299 1.423 13.519 1.00 67.44 74 MET A CA 1
ATOM 574 C C . MET A 1 74 ? 4.966 1.752 14.979 1.00 67.44 74 MET A C 1
ATOM 576 O O . MET A 1 74 ? 4.652 2.881 15.338 1.00 67.44 74 MET A O 1
ATOM 580 N N . LYS A 1 75 ? 5.107 0.767 15.876 1.00 57.00 75 LYS A N 1
ATOM 581 C CA . LYS A 1 75 ? 4.843 0.892 17.331 1.00 57.00 75 LYS A CA 1
ATOM 582 C C . LYS A 1 75 ? 5.671 1.971 18.057 1.00 57.00 75 LYS A C 1
ATOM 584 O O . LYS A 1 75 ? 5.536 2.142 19.266 1.00 57.00 75 LYS A O 1
ATOM 589 N N . PHE A 1 76 ? 6.550 2.682 17.357 1.00 53.47 76 PHE A N 1
ATOM 590 C CA . PHE A 1 76 ? 7.448 3.683 17.909 1.00 53.47 76 PHE A CA 1
ATOM 591 C C . PHE A 1 76 ? 7.398 4.969 17.084 1.00 53.47 76 PHE A C 1
ATOM 593 O O . PHE A 1 76 ? 8.080 5.068 16.069 1.00 53.47 76 PHE A O 1
ATOM 600 N N . LYS A 1 77 ? 6.722 5.996 17.615 1.00 54.03 77 LYS A N 1
ATOM 601 C CA . LYS A 1 77 ? 7.321 7.324 17.832 1.00 54.03 77 LYS A CA 1
ATOM 602 C C . LYS A 1 77 ? 6.446 8.185 18.748 1.00 54.03 77 LYS A C 1
ATOM 604 O O . LYS A 1 77 ? 5.248 8.353 18.569 1.00 54.03 77 LYS A O 1
ATOM 609 N N . ARG A 1 78 ? 7.106 8.709 19.780 1.00 50.47 78 ARG A N 1
ATOM 610 C CA . ARG A 1 78 ? 6.591 9.633 20.791 1.00 50.47 78 ARG A CA 1
ATOM 611 C C . ARG A 1 78 ? 6.147 10.941 20.122 1.00 50.47 78 ARG A C 1
ATOM 613 O O . ARG A 1 78 ? 7.001 11.757 19.796 1.00 50.47 78 ARG A O 1
ATOM 620 N N . ALA A 1 79 ? 4.847 11.166 19.963 1.00 51.53 79 ALA A N 1
ATOM 621 C CA . ALA A 1 79 ? 4.285 12.494 19.708 1.00 51.53 79 ALA A CA 1
ATOM 622 C C . ALA A 1 79 ? 2.850 12.584 20.279 1.00 51.53 79 ALA A C 1
ATOM 624 O O . ALA A 1 79 ? 2.075 11.656 20.069 1.00 51.53 79 ALA A O 1
ATOM 625 N N . PRO A 1 80 ? 2.474 13.646 21.017 1.00 54.28 80 PRO A N 1
ATOM 626 C CA . PRO A 1 80 ? 1.103 13.877 21.493 1.00 54.28 80 PRO A CA 1
ATOM 627 C C . PRO A 1 80 ? 0.302 14.856 20.596 1.00 54.28 80 PRO A C 1
ATOM 629 O O . PRO A 1 80 ? 0.912 15.671 19.907 1.00 54.28 80 PRO A O 1
ATOM 632 N N . PRO A 1 81 ? -1.047 14.875 20.687 1.00 57.31 81 PRO A N 1
ATOM 633 C CA . PRO A 1 81 ? -1.895 13.701 20.569 1.00 57.31 81 PRO A CA 1
ATOM 634 C C . PRO A 1 81 ? -1.955 13.280 19.091 1.00 57.31 81 PRO A C 1
ATOM 636 O O . PRO A 1 81 ? -2.264 14.060 18.186 1.00 57.31 81 PRO A O 1
ATOM 639 N N . LEU A 1 82 ? -1.598 12.028 18.846 1.00 57.09 82 LEU A N 1
ATOM 640 C CA . LEU A 1 82 ? -1.875 11.348 17.588 1.00 57.09 82 LEU A CA 1
ATOM 641 C C . LEU A 1 82 ? -3.404 11.160 17.470 1.00 57.09 82 LEU A C 1
ATOM 643 O O . LEU A 1 82 ? -4.078 11.091 18.504 1.00 57.09 82 LEU A O 1
ATOM 647 N N . PRO A 1 83 ? -3.983 11.014 16.265 1.00 60.28 83 PRO A N 1
ATOM 648 C CA . PRO A 1 83 ? -5.129 10.116 16.170 1.00 60.28 83 PRO A CA 1
ATOM 649 C C . PRO A 1 83 ? -4.723 8.766 16.794 1.00 60.28 83 PRO A C 1
ATOM 651 O O . PRO A 1 83 ? -3.549 8.394 16.703 1.00 60.28 83 PRO A O 1
ATOM 654 N N . PRO A 1 84 ? -5.626 8.051 17.484 1.00 65.75 84 PRO A N 1
ATOM 655 C CA . PRO A 1 84 ? -5.301 6.716 17.972 1.00 65.75 84 PRO A CA 1
ATOM 656 C C . PRO A 1 84 ? -4.702 5.892 16.820 1.00 65.75 84 PRO A C 1
ATOM 658 O O . PRO A 1 84 ? -5.117 6.086 15.671 1.00 65.75 84 PRO A O 1
ATOM 661 N N . PRO A 1 85 ? -3.697 5.036 17.091 1.00 68.69 85 PRO A N 1
ATOM 662 C CA . PRO A 1 85 ? -3.176 4.160 16.054 1.00 68.69 85 PRO A CA 1
ATOM 663 C C . PRO A 1 85 ? -4.351 3.413 15.406 1.00 68.69 85 PRO A C 1
ATOM 665 O O . PRO A 1 85 ? -5.303 3.080 16.122 1.00 68.69 85 PRO A O 1
ATOM 668 N N . PRO A 1 86 ? -4.311 3.186 14.080 1.00 79.75 86 PRO A N 1
ATOM 669 C CA . PRO A 1 86 ? -5.348 2.413 13.410 1.00 79.75 86 PRO A CA 1
ATOM 670 C C . PRO A 1 86 ? -5.511 1.076 14.136 1.00 79.75 86 PRO A C 1
ATOM 672 O O . PRO A 1 86 ? -4.522 0.495 14.599 1.00 79.75 86 PRO A O 1
ATOM 675 N N . GLY A 1 87 ? -6.750 0.619 14.287 1.00 87.88 87 GLY A N 1
ATOM 676 C CA . GLY A 1 87 ? -6.985 -0.665 14.920 1.00 87.88 87 GLY A CA 1
ATOM 677 C C . GLY A 1 87 ? -6.546 -1.817 14.006 1.00 87.88 87 GLY A C 1
ATOM 678 O O . GLY A 1 87 ? -6.103 -1.602 12.868 1.00 87.88 87 GLY A O 1
ATOM 679 N N . PRO A 1 88 ? -6.573 -3.056 14.519 1.00 90.81 88 PRO A N 1
ATOM 680 C CA . PRO A 1 88 ? -6.042 -4.215 13.814 1.00 90.81 88 PRO A CA 1
ATOM 681 C C . PRO A 1 88 ? -6.645 -4.413 12.419 1.00 90.81 88 PRO A C 1
ATOM 683 O O . PRO A 1 88 ? -5.904 -4.772 11.505 1.00 90.81 88 PRO A O 1
ATOM 686 N N . ALA A 1 89 ? -7.940 -4.140 12.233 1.00 93.19 89 ALA A N 1
ATOM 687 C CA . ALA A 1 89 ? -8.607 -4.345 10.952 1.00 93.19 89 ALA A CA 1
ATOM 688 C C . ALA A 1 89 ? -8.085 -3.364 9.892 1.00 93.19 89 ALA A C 1
ATOM 690 O O . ALA A 1 89 ? -7.762 -3.762 8.769 1.00 93.19 89 ALA A O 1
ATOM 691 N N . MET A 1 90 ? -7.901 -2.093 10.261 1.00 92.88 90 MET A N 1
ATOM 692 C CA . MET A 1 90 ? -7.294 -1.099 9.377 1.00 92.88 90 MET A CA 1
ATOM 693 C C . MET A 1 90 ? -5.827 -1.429 9.055 1.00 92.88 90 MET A C 1
ATOM 695 O O . MET A 1 90 ? -5.386 -1.238 7.921 1.00 92.88 90 MET A O 1
ATOM 699 N N . CYS A 1 91 ? -5.068 -1.969 10.014 1.00 92.25 91 CYS A N 1
ATOM 700 C CA . CYS A 1 91 ? -3.686 -2.411 9.784 1.00 92.25 91 CYS A CA 1
ATOM 701 C C . CYS A 1 91 ? -3.606 -3.567 8.778 1.00 92.25 91 CYS A C 1
ATOM 703 O O . CYS A 1 91 ? -2.723 -3.578 7.915 1.00 92.25 91 CYS A O 1
ATOM 705 N N . THR A 1 92 ? -4.533 -4.523 8.875 1.00 94.69 92 THR A N 1
ATOM 706 C CA . THR A 1 92 ? -4.651 -5.635 7.928 1.00 94.69 92 THR A CA 1
ATOM 707 C C . THR A 1 92 ? -5.006 -5.122 6.540 1.00 94.69 92 THR A C 1
ATOM 709 O O . THR A 1 92 ? -4.292 -5.432 5.593 1.00 94.69 92 THR A O 1
ATOM 712 N N . LEU A 1 93 ? -6.019 -4.257 6.416 1.00 96.00 93 LEU A N 1
ATOM 713 C CA . LEU A 1 93 ? -6.384 -3.666 5.127 1.00 96.00 93 LEU A CA 1
ATOM 714 C C . LEU A 1 93 ? -5.210 -2.915 4.487 1.00 96.00 93 LEU A C 1
ATOM 716 O O . LEU A 1 93 ? -4.965 -3.045 3.291 1.00 96.00 93 LEU A O 1
ATOM 720 N N . LEU A 1 94 ? -4.465 -2.144 5.280 1.00 95.19 94 LEU A N 1
ATOM 721 C CA . LEU A 1 94 ? -3.306 -1.405 4.791 1.00 95.19 94 LEU A CA 1
ATOM 722 C C . LEU A 1 94 ? -2.182 -2.340 4.320 1.00 95.19 94 LEU A C 1
ATOM 724 O O . LEU A 1 94 ? -1.532 -2.054 3.316 1.00 95.19 94 LEU A O 1
ATOM 728 N N . SER A 1 95 ? -1.989 -3.471 5.004 1.00 95.06 95 SER A N 1
ATOM 729 C CA . SER A 1 95 ? -1.069 -4.529 4.569 1.00 95.06 95 SER A CA 1
ATOM 730 C C . SER A 1 95 ? -1.518 -5.155 3.245 1.00 95.06 95 SER A C 1
ATOM 732 O O . SER A 1 95 ? -0.700 -5.284 2.338 1.00 95.06 95 SER A O 1
ATOM 734 N N . ASP A 1 96 ? -2.813 -5.454 3.094 1.00 96.88 96 ASP A N 1
ATOM 735 C CA . ASP A 1 96 ? -3.380 -6.006 1.856 1.00 96.88 96 ASP A CA 1
ATOM 736 C C . ASP A 1 96 ? -3.203 -5.036 0.675 1.00 96.88 96 ASP A C 1
ATOM 738 O O . ASP A 1 96 ? -2.842 -5.442 -0.427 1.00 96.88 96 ASP A O 1
ATOM 742 N N . MET A 1 97 ? -3.420 -3.733 0.892 1.00 97.69 97 MET A N 1
ATOM 743 C CA . MET A 1 97 ? -3.210 -2.704 -0.136 1.00 97.69 97 MET A CA 1
ATOM 744 C C . MET A 1 97 ? -1.745 -2.609 -0.583 1.00 97.69 97 MET A C 1
ATOM 746 O O . MET A 1 97 ? -1.479 -2.284 -1.739 1.00 97.69 97 MET A O 1
ATOM 750 N N . LEU A 1 98 ? -0.801 -2.875 0.323 1.00 96.62 98 LEU A N 1
ATOM 751 C CA . LEU A 1 98 ? 0.643 -2.759 0.102 1.00 96.62 98 LEU A CA 1
ATOM 752 C C . LEU A 1 98 ? 1.311 -4.075 -0.330 1.00 96.62 98 LEU A C 1
ATOM 754 O O . LEU A 1 98 ? 2.541 -4.142 -0.373 1.00 96.62 98 LEU A O 1
ATOM 758 N N . ALA A 1 99 ? 0.532 -5.105 -0.677 1.00 96.06 99 ALA A N 1
ATOM 759 C CA . ALA A 1 99 ? 1.067 -6.371 -1.166 1.00 96.06 99 ALA A CA 1
ATOM 760 C C . ALA A 1 99 ? 1.918 -6.181 -2.438 1.00 96.06 99 ALA A C 1
ATOM 762 O O . ALA A 1 99 ? 1.547 -5.423 -3.343 1.00 96.06 99 ALA A O 1
ATOM 763 N N . SER A 1 100 ? 3.056 -6.884 -2.518 1.00 95.19 100 SER A N 1
ATOM 764 C CA . SER A 1 100 ? 3.928 -6.845 -3.703 1.00 95.19 100 SER A CA 1
ATOM 765 C C . SER A 1 100 ? 3.204 -7.398 -4.934 1.00 95.19 100 SER A C 1
ATOM 767 O O . SER A 1 100 ? 3.172 -6.748 -5.979 1.00 95.19 100 SER A O 1
ATOM 769 N N . ASP A 1 101 ? 2.515 -8.531 -4.767 1.00 95.31 101 ASP A N 1
ATOM 770 C CA . ASP A 1 101 ? 1.645 -9.122 -5.783 1.00 95.31 101 ASP A CA 1
ATOM 771 C C . ASP A 1 101 ? 0.373 -8.267 -5.993 1.00 95.31 101 ASP A C 1
ATOM 773 O O . ASP A 1 101 ? -0.400 -8.089 -5.044 1.00 95.31 101 ASP A O 1
ATOM 777 N N . PRO A 1 102 ? 0.123 -7.730 -7.205 1.00 96.75 102 PRO A N 1
ATOM 778 C CA . PRO A 1 102 ? -1.087 -6.963 -7.496 1.00 96.75 102 PRO A CA 1
ATOM 779 C C . PRO A 1 102 ? -2.384 -7.771 -7.357 1.00 96.75 102 PRO A C 1
ATOM 781 O O . PRO A 1 102 ? -3.415 -7.170 -7.055 1.00 96.75 102 PRO A O 1
ATOM 784 N N . ASP A 1 103 ? -2.358 -9.096 -7.531 1.00 96.19 103 ASP A N 1
ATOM 785 C CA . ASP A 1 103 ? -3.557 -9.939 -7.419 1.00 96.19 103 ASP A CA 1
ATOM 786 C C . ASP A 1 103 ? -3.952 -10.208 -5.956 1.00 96.19 103 ASP A C 1
ATOM 788 O O . ASP A 1 103 ? -5.104 -10.539 -5.666 1.00 96.19 103 ASP A O 1
ATOM 792 N N . ALA A 1 104 ? -3.023 -10.012 -5.016 1.00 96.62 104 ALA A N 1
ATOM 793 C CA . ALA A 1 104 ? -3.280 -10.116 -3.580 1.00 96.62 104 ALA A CA 1
ATOM 794 C C . ALA A 1 104 ? -3.958 -8.863 -2.992 1.00 96.62 104 ALA A C 1
ATOM 796 O O . ALA A 1 104 ? -4.467 -8.898 -1.869 1.00 96.62 104 ALA A O 1
ATOM 797 N N . ARG A 1 105 ? -3.977 -7.752 -3.738 1.00 98.00 105 ARG A N 1
ATOM 798 C CA . ARG A 1 105 ? -4.540 -6.471 -3.295 1.00 98.00 105 ARG A CA 1
ATOM 799 C C . ARG A 1 105 ? -6.070 -6.459 -3.411 1.00 98.00 105 ARG A C 1
ATOM 801 O O . ARG A 1 105 ? -6.641 -7.100 -4.299 1.00 98.00 105 ARG A O 1
ATOM 808 N N . PRO A 1 106 ? -6.782 -5.697 -2.559 1.00 97.81 106 PRO A N 1
ATOM 809 C CA . PRO A 1 106 ? -8.227 -5.570 -2.678 1.00 97.81 106 PRO A CA 1
ATOM 810 C C . PRO A 1 106 ? -8.596 -4.878 -4.000 1.00 97.81 106 PRO A C 1
ATOM 812 O O . PRO A 1 106 ? -7.978 -3.877 -4.363 1.00 97.81 106 PRO A O 1
ATOM 815 N N . PRO A 1 107 ? -9.628 -5.346 -4.718 1.00 96.75 107 PRO A N 1
ATOM 816 C CA . PRO A 1 107 ? -10.071 -4.682 -5.935 1.00 96.75 107 PRO A CA 1
ATOM 817 C C . PRO A 1 107 ? -10.632 -3.292 -5.612 1.00 96.75 107 PRO A C 1
ATOM 819 O O . PRO A 1 107 ? -11.327 -3.100 -4.610 1.00 96.75 107 PRO A O 1
ATOM 822 N N . ALA A 1 108 ? -10.363 -2.325 -6.491 1.00 94.81 108 ALA A N 1
ATOM 823 C CA . ALA A 1 108 ? -10.707 -0.919 -6.274 1.00 94.81 108 ALA A CA 1
ATOM 824 C C . ALA A 1 108 ? -12.195 -0.679 -5.976 1.00 94.81 108 ALA A C 1
ATOM 826 O O . ALA A 1 108 ? -12.533 0.126 -5.111 1.00 94.81 108 ALA A O 1
ATOM 827 N N . GLU A 1 109 ? -13.083 -1.430 -6.626 1.00 96.19 109 GLU A N 1
ATOM 828 C CA . GLU A 1 109 ? -14.535 -1.354 -6.421 1.00 96.19 109 GLU A CA 1
ATOM 829 C C . GLU A 1 109 ? -14.991 -1.775 -5.011 1.00 96.19 109 GLU A C 1
ATOM 831 O O . GLU A 1 109 ? -16.071 -1.387 -4.573 1.00 96.19 109 GLU A O 1
ATOM 836 N N . GLN A 1 110 ? -14.174 -2.541 -4.280 1.00 96.25 110 GLN A N 1
ATOM 837 C CA . GLN A 1 110 ? -14.477 -2.996 -2.918 1.00 96.25 110 GLN A CA 1
ATOM 838 C C . GLN A 1 110 ? -13.776 -2.160 -1.843 1.00 96.25 110 GLN A C 1
ATOM 840 O O . GLN A 1 110 ? -14.061 -2.343 -0.657 1.00 96.25 110 GLN A O 1
ATOM 845 N N . LEU A 1 111 ? -12.864 -1.256 -2.221 1.00 96.25 111 LEU A N 1
ATOM 846 C CA . LEU A 1 111 ? -12.005 -0.563 -1.263 1.00 96.25 111 LEU A CA 1
ATOM 847 C C . LEU A 1 111 ? -12.815 0.259 -0.252 1.00 96.25 111 LEU A C 1
ATOM 849 O O . LEU A 1 111 ? -12.570 0.155 0.946 1.00 96.25 111 LEU A O 1
ATOM 853 N N . GLU A 1 112 ? -13.811 1.024 -0.709 1.00 96.50 112 GLU A N 1
ATOM 854 C CA . GLU A 1 112 ? -14.658 1.840 0.175 1.00 96.50 112 GLU A CA 1
ATOM 855 C C . GLU A 1 112 ? -15.372 0.980 1.228 1.00 96.50 112 GLU A C 1
ATOM 857 O O . GLU A 1 112 ? -15.370 1.305 2.417 1.00 96.50 112 GLU A O 1
ATOM 862 N N . ALA A 1 113 ? -15.950 -0.145 0.798 1.00 97.56 113 ALA A N 1
ATOM 863 C CA . ALA A 1 113 ? -16.647 -1.066 1.686 1.00 97.56 113 ALA A CA 1
ATOM 864 C C . ALA A 1 1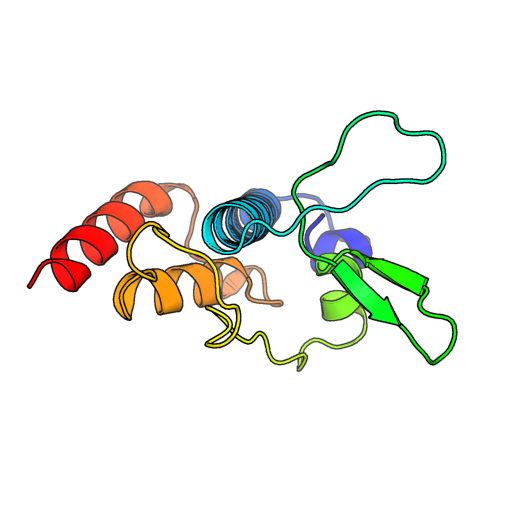13 ? -15.692 -1.688 2.716 1.00 97.56 113 ALA A C 1
ATOM 866 O O . ALA A 1 113 ? -16.041 -1.774 3.892 1.00 97.56 113 ALA A O 1
ATOM 867 N N . ARG A 1 114 ? -14.471 -2.061 2.304 1.00 96.81 114 ARG A N 1
ATOM 868 C CA . ARG A 1 114 ? -13.454 -2.599 3.220 1.00 96.81 114 ARG A CA 1
ATOM 869 C C . ARG A 1 114 ? -12.966 -1.569 4.232 1.00 96.81 114 ARG A C 1
ATOM 871 O O . ARG A 1 114 ? -12.830 -1.909 5.401 1.00 96.81 114 ARG A O 1
ATOM 878 N N . VAL A 1 115 ? -12.755 -0.318 3.816 1.00 95.12 115 VAL A N 1
ATOM 879 C CA . VAL A 1 115 ? -12.397 0.778 4.733 1.00 95.12 115 VAL A CA 1
ATOM 880 C C . VAL A 1 115 ? -13.498 0.981 5.775 1.00 95.12 115 VAL A C 1
ATOM 882 O O . VAL A 1 115 ? -13.197 1.110 6.958 1.00 95.12 115 VAL A O 1
ATOM 885 N N . ARG A 1 116 ? -14.772 0.969 5.360 1.00 95.88 116 ARG A N 1
ATOM 886 C CA . ARG A 1 116 ? -15.907 1.086 6.287 1.00 95.88 116 ARG A CA 1
ATOM 887 C C . ARG A 1 116 ? -15.959 -0.078 7.279 1.00 95.88 116 ARG A C 1
ATOM 889 O O . ARG A 1 116 ? -16.047 0.184 8.472 1.00 95.88 116 ARG A O 1
ATOM 896 N N . SER A 1 117 ? -15.843 -1.319 6.799 1.00 96.00 117 SER A N 1
ATOM 897 C CA . SER A 1 117 ? -15.822 -2.518 7.655 1.00 96.00 117 SER A CA 1
ATOM 898 C C . SER A 1 117 ? -14.698 -2.445 8.684 1.00 96.00 117 SER A C 1
ATOM 900 O O . SER A 1 117 ? -14.943 -2.611 9.871 1.00 96.00 117 SER A O 1
ATOM 902 N N . ALA A 1 118 ? -13.482 -2.096 8.250 1.00 94.00 118 ALA A N 1
ATOM 903 C CA . ALA A 1 118 ? -12.335 -1.977 9.142 1.00 94.00 118 ALA A CA 1
ATOM 904 C C . ALA A 1 118 ? -12.545 -0.915 10.235 1.00 94.00 118 ALA A C 1
ATOM 906 O O . ALA A 1 118 ? -12.205 -1.145 11.390 1.00 94.00 118 ALA A O 1
ATOM 907 N N . LEU A 1 119 ? -13.141 0.233 9.894 1.00 92.06 119 LEU A N 1
ATOM 908 C CA . LEU A 1 119 ? -13.460 1.280 10.871 1.00 92.06 119 LEU A CA 1
ATOM 909 C C . LEU A 1 119 ? -14.538 0.849 11.875 1.00 92.06 119 LEU A C 1
ATOM 911 O O . LEU A 1 119 ? -14.447 1.200 13.050 1.00 92.06 119 LEU A O 1
ATOM 915 N N . GLU A 1 120 ? -15.561 0.124 11.419 1.00 93.31 120 GLU A N 1
ATOM 916 C CA . GLU A 1 120 ? -16.607 -0.431 12.283 1.00 93.31 120 GLU A CA 1
ATOM 917 C C . GLU A 1 120 ? -16.024 -1.484 13.235 1.00 93.31 120 GLU A C 1
ATOM 919 O O . GLU A 1 120 ? -16.256 -1.408 14.439 1.00 93.31 120 GLU A O 1
ATOM 924 N N . GLU A 1 121 ? -15.208 -2.407 12.722 1.00 92.12 121 GLU A N 1
ATOM 925 C CA . GLU A 1 121 ? -14.524 -3.443 13.505 1.00 92.12 121 GLU A CA 1
ATOM 926 C C . GLU A 1 121 ? -13.577 -2.852 14.555 1.00 92.12 121 GLU A C 1
ATOM 928 O O . GLU A 1 121 ? -13.594 -3.282 15.704 1.00 92.12 121 GLU A O 1
ATOM 933 N N . ASP A 1 122 ? -12.803 -1.828 14.194 1.00 88.62 122 ASP A N 1
ATOM 934 C CA . ASP A 1 122 ? -11.874 -1.158 15.110 1.00 88.62 122 ASP A CA 1
ATOM 935 C C . ASP A 1 122 ? -12.585 -0.298 16.181 1.00 88.62 122 ASP A C 1
ATOM 937 O O . ASP A 1 122 ? -11.946 0.158 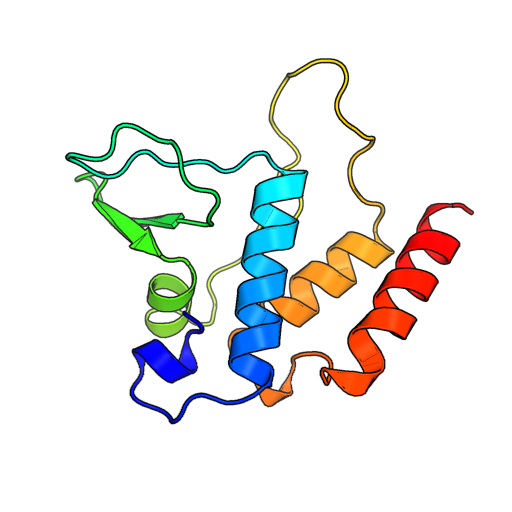17.133 1.00 88.62 122 ASP A O 1
ATOM 941 N N . SER A 1 123 ? -13.893 -0.052 16.036 1.00 84.69 123 SER A N 1
ATOM 942 C CA . SER A 1 123 ? -14.705 0.725 16.986 1.00 84.69 123 SER A CA 1
ATOM 943 C C . SER A 1 123 ? -15.363 -0.125 18.087 1.00 84.69 123 SER A C 1
ATOM 945 O O . SER A 1 123 ? -15.969 0.448 19.000 1.00 84.69 123 SER A O 1
ATOM 947 N N . HIS A 1 124 ? -15.272 -1.457 18.003 1.00 67.06 124 HIS A N 1
ATOM 948 C CA . HIS A 1 124 ? -15.887 -2.426 18.921 1.00 67.06 124 HIS A CA 1
ATOM 949 C C . HIS A 1 124 ? -14.875 -3.070 19.876 1.00 67.06 124 HIS A C 1
ATOM 951 O O . HIS A 1 124 ? -15.281 -3.327 21.036 1.00 67.06 124 HIS A O 1
#

Secondary structure (DSSP, 8-state):
--HHHHTTPPP-HHHHHHHHHHHHHHHHHT-EE--TT-SS-EE--EEEETTTTEEEEHHHHHHH-TT----SS-S----SSPPPPPPHHHHHHHHHHT-SSGGGSPPHHHHHHHHHHHHHHTT-

Sequence (124 aa):
MAPEVWGGLTYTAQADIFSLGVMFWAVLERITFLEEGATQEQLGAYVCKGRSGWLIPLGEALWENDDLQLCIPMKFKRAPPLPPPPGPAMCTLLSDMLASDPDARPPAEQLEARVRSALEEDSH

InterPro domains:
  IPR000719 Protein kinase domain [PF00069] (1-111)
  IPR000719 Protein kinase domain [PS50011] (1-124)
  IPR011009 Protein kinase-like domain superfamily [SSF56112] (1-112)

Organism: NCBI:txid159716

Radius of gyration: 15.06 Å; chains: 1; bounding box: 42×34×39 Å

pLDDT: mean 87.58, std 11.82, range [50.47, 98.38]

Foldseek 3Di:
DAQVVLVVDDDDVLVVLQVVLQQVLCVLQVDWDADVPRPDIDGGDWDQDPPVRDTDGPRNVCNVPQPDDDDQPDPDDDDPDGDPRQAPQVSVLSVQSNHNDSVSHDRPVCNVVSVVVSVVVRVD